Protein AF-A0A3N3DNK6-F1 (afdb_monomer_lite)

Sequence (93 aa):
MSEPRIKEIKIRVTALEHETLLLRSSKPRLAEWMRSHCLDAPVPRAHAVPKVDPTLLRQLAGMGNNLYQIARAIHSQDWKPVDRVQVGSALMN

Structure (mmCIF, N/CA/C/O backbone):
data_AF-A0A3N3DNK6-F1
#
_entry.id   AF-A0A3N3DNK6-F1
#
loop_
_atom_site.group_PDB
_atom_site.id
_atom_site.type_symbol
_atom_site.label_atom_id
_atom_site.label_alt_id
_atom_site.label_comp_id
_atom_site.label_asym_id
_atom_site.label_entity_id
_atom_site.label_seq_id
_atom_site.pdbx_PDB_ins_code
_atom_site.Cartn_x
_atom_site.Cartn_y
_atom_site.Cartn_z
_atom_site.occupancy
_atom_site.B_iso_or_equiv
_atom_site.auth_seq_id
_atom_site.auth_comp_id
_atom_site.auth_asym_id
_atom_site.auth_atom_id
_atom_site.pdbx_PDB_model_num
ATOM 1 N N . MET A 1 1 ? -6.299 18.799 -3.392 1.00 51.84 1 MET A N 1
ATOM 2 C CA . MET A 1 1 ? -5.254 17.997 -2.713 1.00 51.84 1 MET A CA 1
ATOM 3 C C . MET A 1 1 ? -5.641 17.876 -1.247 1.00 51.84 1 MET A C 1
ATOM 5 O O . MET A 1 1 ? -5.998 18.891 -0.672 1.00 51.84 1 MET A O 1
ATOM 9 N N . SER A 1 2 ? -5.667 16.670 -0.673 1.00 73.38 2 SER A N 1
ATOM 10 C CA . SER A 1 2 ? -6.002 16.482 0.752 1.00 73.38 2 SER A CA 1
ATOM 11 C C . SER A 1 2 ? -4.896 17.059 1.638 1.00 73.38 2 SER A C 1
ATOM 13 O O . SER A 1 2 ? -3.722 16.863 1.330 1.00 73.38 2 SER A O 1
ATOM 15 N N . GLU A 1 3 ? -5.261 17.711 2.741 1.00 84.75 3 GLU A N 1
ATOM 16 C CA . GLU A 1 3 ? -4.315 18.214 3.747 1.00 84.75 3 GLU A CA 1
ATOM 17 C C . GLU A 1 3 ? -3.477 17.063 4.355 1.00 84.75 3 GLU A C 1
ATOM 19 O O . GLU A 1 3 ? -4.023 15.971 4.589 1.00 84.75 3 GLU A O 1
ATOM 24 N N . PRO A 1 4 ? -2.158 17.252 4.585 1.00 82.50 4 PRO A N 1
ATOM 25 C CA . PRO A 1 4 ? -1.311 16.235 5.201 1.00 82.50 4 PRO A CA 1
ATOM 26 C C . PRO A 1 4 ? -1.704 15.984 6.664 1.00 82.50 4 PRO A C 1
ATOM 28 O O . PRO A 1 4 ? -1.942 16.900 7.446 1.00 82.50 4 PRO A O 1
ATOM 31 N N . ARG A 1 5 ? -1.740 14.706 7.060 1.00 85.75 5 ARG A N 1
ATOM 32 C CA . ARG A 1 5 ? -2.077 14.295 8.431 1.00 85.75 5 ARG A CA 1
ATOM 33 C C . ARG A 1 5 ? -0.844 14.433 9.324 1.00 85.75 5 ARG A C 1
ATOM 35 O O . ARG A 1 5 ? 0.041 13.588 9.263 1.00 85.75 5 ARG A O 1
ATOM 42 N N . ILE A 1 6 ? -0.807 15.486 10.136 1.00 93.31 6 ILE A N 1
ATOM 43 C CA . ILE A 1 6 ? 0.339 15.825 11.003 1.00 93.31 6 ILE A CA 1
ATOM 44 C C . ILE A 1 6 ? 0.125 15.501 12.492 1.00 93.31 6 ILE A C 1
ATOM 46 O O . ILE A 1 6 ? 1.073 15.540 13.267 1.00 93.31 6 ILE A O 1
ATOM 50 N N . LYS A 1 7 ? -1.113 15.202 12.910 1.00 91.62 7 LYS A N 1
ATOM 51 C CA . LYS A 1 7 ? -1.455 14.894 14.310 1.00 91.62 7 LYS A CA 1
ATOM 52 C C . LYS A 1 7 ? -1.461 13.381 14.556 1.00 91.62 7 LYS A C 1
ATOM 54 O O . LYS A 1 7 ? -1.964 12.626 13.726 1.00 91.62 7 LYS A O 1
ATOM 59 N N . GLU A 1 8 ? -0.951 12.961 15.713 1.00 92.69 8 GLU A N 1
ATOM 60 C CA . GLU A 1 8 ? -0.871 11.560 16.157 1.00 92.69 8 GLU A CA 1
ATOM 61 C C . GLU A 1 8 ? -1.730 11.332 17.415 1.00 92.69 8 GLU A C 1
ATOM 63 O O . GLU A 1 8 ? -1.831 12.212 18.270 1.00 92.69 8 GLU A O 1
ATOM 68 N N . ILE A 1 9 ? -2.328 10.141 17.540 1.00 90.31 9 ILE A N 1
ATOM 69 C CA . ILE A 1 9 ? -3.049 9.683 18.737 1.00 90.31 9 ILE A CA 1
ATOM 70 C C . ILE A 1 9 ? -2.322 8.448 19.279 1.00 90.31 9 ILE A C 1
ATOM 72 O O . ILE A 1 9 ? -2.204 7.449 18.573 1.00 90.31 9 ILE A O 1
ATOM 76 N N . LYS A 1 10 ? -1.850 8.506 20.530 1.00 93.12 10 LYS A N 1
ATOM 77 C CA . LYS A 1 10 ? -1.151 7.396 21.199 1.00 93.12 10 LYS A CA 1
ATOM 78 C C . LYS A 1 10 ? -2.085 6.704 22.183 1.00 93.12 10 LYS A C 1
ATOM 80 O O . LYS A 1 10 ? -2.670 7.363 23.038 1.00 93.12 10 LYS A O 1
ATOM 85 N N . ILE A 1 11 ? -2.189 5.382 22.085 1.00 92.06 11 ILE A N 1
ATOM 86 C CA . ILE A 1 11 ? -3.021 4.553 22.964 1.00 92.06 11 ILE A CA 1
ATOM 87 C C . ILE A 1 11 ? -2.125 3.480 23.579 1.00 92.06 11 ILE A C 1
ATOM 89 O O . ILE A 1 11 ? -1.369 2.821 22.865 1.00 92.06 11 ILE A O 1
ATOM 93 N N . ARG A 1 12 ? -2.183 3.321 24.905 1.00 95.81 12 ARG A N 1
ATOM 94 C CA . ARG A 1 12 ? -1.531 2.203 25.597 1.00 95.81 12 ARG A CA 1
ATOM 95 C C . ARG A 1 12 ? -2.482 1.014 25.590 1.00 95.81 12 ARG A C 1
ATOM 97 O O . ARG A 1 12 ? -3.641 1.175 25.953 1.00 95.81 12 ARG A O 1
ATOM 104 N N . VAL A 1 13 ? -1.976 -0.144 25.191 1.00 95.75 13 VAL A N 1
ATOM 105 C CA . VAL A 1 13 ? -2.730 -1.397 25.107 1.00 95.75 13 VAL A CA 1
ATOM 106 C C . VAL A 1 13 ? -1.904 -2.529 25.700 1.00 95.75 13 VAL A C 1
ATOM 108 O O . VAL A 1 13 ? -0.670 -2.490 25.689 1.00 95.75 13 VAL A O 1
ATOM 111 N N . THR A 1 14 ? -2.585 -3.540 26.212 1.00 97.69 14 THR A N 1
ATOM 112 C CA . THR A 1 14 ? -1.992 -4.835 26.546 1.00 97.69 14 THR A CA 1
ATOM 113 C C . THR A 1 14 ? -1.626 -5.607 25.272 1.00 97.69 14 THR A C 1
ATOM 115 O O . THR A 1 14 ? -2.085 -5.289 24.171 1.00 97.69 14 THR A O 1
ATOM 118 N N . ALA A 1 15 ? -0.807 -6.654 25.404 1.00 97.12 15 ALA A N 1
ATOM 119 C CA . ALA A 1 15 ? -0.421 -7.493 24.267 1.00 97.12 15 ALA A CA 1
ATOM 120 C C . ALA A 1 15 ? -1.636 -8.154 23.583 1.00 97.12 15 ALA A C 1
ATOM 122 O O . ALA A 1 15 ? -1.719 -8.169 22.356 1.00 97.12 15 ALA A O 1
ATOM 123 N N . LEU A 1 16 ? -2.606 -8.626 24.375 1.00 97.25 16 LEU A N 1
ATOM 124 C CA . LEU A 1 16 ? -3.822 -9.271 23.873 1.00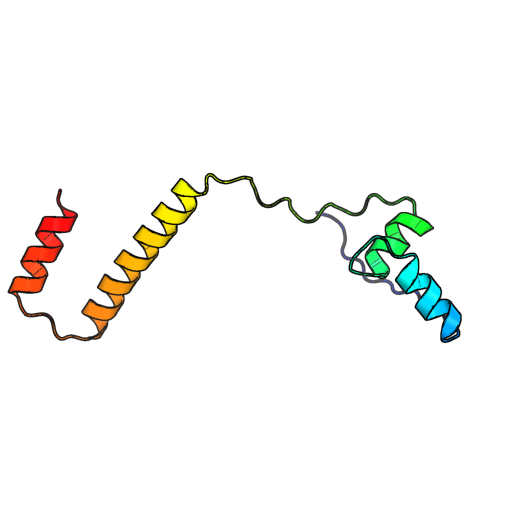 97.25 16 LEU A CA 1
ATOM 125 C C . LEU A 1 16 ? -4.720 -8.294 23.104 1.00 97.25 16 LEU A C 1
ATOM 127 O O . LEU A 1 16 ? -5.271 -8.629 22.05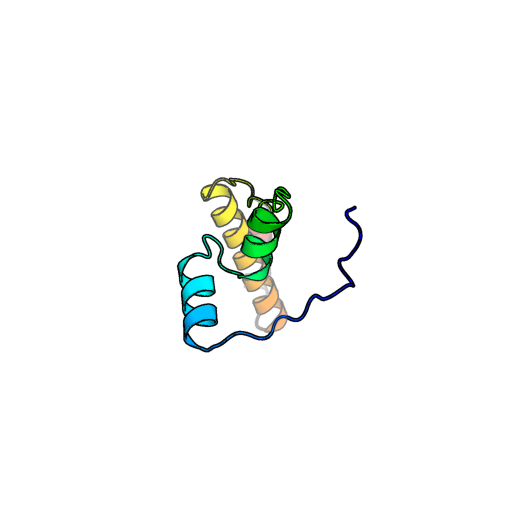5 1.00 97.25 16 LEU A O 1
ATOM 131 N N . GLU A 1 17 ? -4.862 -7.067 23.604 1.00 95.94 17 GLU A N 1
ATOM 132 C CA . GLU A 1 17 ? -5.626 -6.020 22.920 1.00 95.94 17 GLU A CA 1
ATOM 133 C C . GLU A 1 17 ? -4.974 -5.644 21.589 1.00 95.94 17 GLU A C 1
ATOM 135 O O . GLU A 1 17 ? -5.671 -5.497 20.585 1.00 95.94 17 GLU A O 1
ATOM 140 N N . HIS A 1 18 ? -3.642 -5.549 21.554 1.00 94.38 18 HIS A N 1
ATOM 141 C CA . HIS A 1 18 ? -2.912 -5.290 20.317 1.00 94.38 18 HIS A CA 1
ATOM 142 C C . HIS A 1 18 ? -3.136 -6.393 19.272 1.00 94.38 18 HIS A C 1
ATOM 144 O O . HIS A 1 18 ? -3.436 -6.093 18.116 1.00 94.38 18 HIS A O 1
ATOM 150 N N . GLU A 1 19 ? -3.059 -7.665 19.668 1.00 94.69 19 GLU A N 1
ATOM 151 C CA . GLU A 1 19 ? -3.328 -8.793 18.768 1.00 94.69 19 GLU A CA 1
ATOM 152 C C . GLU A 1 19 ? -4.783 -8.802 18.282 1.00 94.69 19 GLU A C 1
ATOM 154 O O . GLU A 1 19 ? -5.051 -8.978 17.093 1.00 94.69 19 GLU A O 1
ATOM 159 N N . THR A 1 20 ? -5.727 -8.501 19.175 1.00 94.00 20 THR A N 1
ATOM 160 C CA . THR A 1 20 ? -7.150 -8.382 18.832 1.00 94.00 20 THR A CA 1
ATOM 161 C C . THR A 1 20 ? -7.391 -7.273 17.803 1.00 94.00 20 THR A C 1
ATOM 163 O O . THR A 1 20 ? -8.185 -7.450 16.876 1.00 94.00 20 THR A O 1
ATOM 166 N N . LEU A 1 21 ? -6.701 -6.133 17.928 1.00 93.06 21 LEU A N 1
ATOM 167 C CA . LEU A 1 21 ? -6.765 -5.036 16.957 1.00 93.06 21 LEU A CA 1
ATOM 168 C C . LEU A 1 21 ? -6.206 -5.451 15.592 1.00 93.06 21 LEU A C 1
ATOM 170 O O . LEU A 1 21 ? -6.807 -5.133 14.565 1.00 93.06 21 LEU A O 1
ATOM 174 N N . LEU A 1 22 ? -5.092 -6.185 15.569 1.00 91.44 22 LEU A N 1
ATOM 175 C CA . LEU A 1 22 ? -4.516 -6.704 14.328 1.00 91.44 22 LEU A CA 1
ATOM 176 C C . LEU A 1 22 ? -5.442 -7.718 13.651 1.00 91.44 22 LEU A C 1
ATOM 178 O O . LEU A 1 22 ? -5.654 -7.621 12.445 1.00 91.44 22 LEU A O 1
ATOM 182 N N . LEU A 1 23 ? -6.047 -8.629 14.417 1.00 91.88 23 LEU A N 1
ATOM 183 C CA . LEU A 1 23 ? -6.972 -9.635 13.891 1.00 91.88 23 LEU A CA 1
ATOM 184 C C . LEU A 1 23 ? -8.242 -9.005 13.298 1.00 91.88 23 LEU A C 1
ATOM 186 O O . LEU A 1 23 ? -8.754 -9.466 12.281 1.00 91.88 23 LEU A O 1
ATOM 190 N N . ARG A 1 24 ? -8.750 -7.935 13.921 1.00 90.00 24 ARG A N 1
ATOM 191 C CA . ARG A 1 24 ? -9.926 -7.193 13.432 1.00 90.00 24 ARG A CA 1
ATOM 192 C C . ARG A 1 24 ? -9.618 -6.291 12.237 1.00 90.00 24 ARG A C 1
ATOM 194 O O . ARG A 1 24 ? -10.546 -5.896 11.527 1.00 90.00 24 ARG A O 1
ATOM 201 N N . SER A 1 25 ? -8.349 -5.948 12.012 1.00 90.06 25 SER A N 1
ATOM 202 C CA . SER A 1 25 ? -7.948 -5.064 10.922 1.00 90.06 25 SER A CA 1
ATOM 203 C C . SER A 1 25 ? -8.200 -5.721 9.566 1.00 90.06 25 SER A C 1
ATOM 205 O O . SER A 1 25 ? -7.452 -6.579 9.113 1.00 90.06 25 SER A O 1
ATOM 207 N N . SER A 1 26 ? -9.215 -5.239 8.847 1.00 81.38 26 SER A N 1
ATOM 208 C CA . SER A 1 26 ? -9.499 -5.650 7.462 1.00 81.38 26 SER A CA 1
ATOM 209 C C . SER A 1 26 ? -8.573 -4.996 6.426 1.00 81.38 26 SER A C 1
ATOM 211 O O . SER A 1 26 ? -8.793 -5.111 5.217 1.00 81.38 26 SER A O 1
ATOM 213 N N . LYS A 1 27 ? -7.552 -4.259 6.883 1.00 82.25 27 LYS A N 1
ATOM 214 C CA . LYS A 1 27 ? -6.593 -3.527 6.050 1.00 82.25 27 LYS A CA 1
ATOM 215 C C . LYS A 1 27 ? -5.154 -3.933 6.380 1.00 82.25 27 LYS A C 1
ATOM 217 O O . LYS A 1 27 ? -4.874 -4.261 7.531 1.00 82.25 27 LYS A O 1
ATOM 222 N N . PRO A 1 28 ? -4.219 -3.812 5.415 1.00 82.38 28 PRO A N 1
ATOM 223 C CA . PRO A 1 28 ? -2.801 -4.106 5.641 1.00 82.38 28 PRO A CA 1
ATOM 224 C C . PRO A 1 28 ? -2.153 -3.242 6.729 1.00 82.38 28 PRO A C 1
ATOM 226 O O . PRO A 1 28 ? -1.165 -3.640 7.335 1.00 82.38 28 PRO A O 1
ATOM 229 N N . ARG A 1 29 ? -2.679 -2.031 6.957 1.00 87.38 29 ARG A N 1
ATOM 230 C CA . ARG A 1 29 ? -2.170 -1.084 7.952 1.00 87.38 29 ARG A CA 1
ATOM 231 C C . ARG A 1 29 ? -3.255 -0.783 8.978 1.00 87.38 29 ARG A C 1
ATOM 233 O O . ARG A 1 29 ? -4.311 -0.265 8.613 1.00 87.38 29 ARG A O 1
ATOM 240 N N . LEU A 1 30 ? -2.955 -0.996 10.261 1.00 90.06 30 LEU A N 1
ATOM 241 C CA . LEU A 1 30 ? -3.892 -0.736 11.361 1.00 90.06 30 LEU A CA 1
ATOM 242 C C . LEU A 1 30 ? -4.414 0.712 11.348 1.00 90.06 30 LEU A C 1
ATOM 244 O O . LEU A 1 30 ? -5.598 0.945 11.548 1.00 90.06 30 LEU A O 1
ATOM 248 N N . ALA A 1 31 ? -3.567 1.690 11.012 1.00 88.06 31 ALA A N 1
ATOM 249 C CA . ALA A 1 31 ? -3.965 3.096 10.911 1.00 88.06 31 ALA A CA 1
ATOM 250 C C . ALA A 1 31 ? -4.991 3.384 9.793 1.00 88.06 31 ALA A C 1
ATOM 252 O O . ALA A 1 31 ? -5.720 4.372 9.874 1.00 88.06 31 ALA A O 1
ATOM 253 N N . GLU A 1 32 ? -5.037 2.581 8.724 1.00 87.38 32 GLU A N 1
ATOM 254 C CA . GLU A 1 32 ? -6.088 2.687 7.701 1.00 87.38 32 GLU A CA 1
ATOM 255 C C . GLU A 1 32 ? -7.410 2.152 8.230 1.00 87.38 32 GLU A C 1
ATOM 257 O O . GLU A 1 32 ? -8.423 2.840 8.118 1.00 87.38 32 GLU A O 1
ATOM 262 N N . TRP A 1 33 ? -7.373 0.975 8.858 1.00 90.31 33 TRP A N 1
ATOM 263 C CA . TRP A 1 33 ? -8.548 0.365 9.470 1.00 90.31 33 TRP A CA 1
ATOM 264 C C . TRP A 1 33 ? -9.136 1.241 10.583 1.00 90.31 33 TRP A C 1
ATOM 266 O O . TRP A 1 33 ? -10.325 1.549 10.542 1.00 90.31 33 TRP A O 1
ATOM 276 N N . MET A 1 34 ? -8.302 1.737 11.503 1.00 90.56 34 MET A N 1
ATOM 277 C CA . MET A 1 34 ? -8.714 2.627 12.597 1.00 90.56 34 MET A CA 1
ATOM 278 C C . MET A 1 34 ? -9.398 3.894 12.082 1.00 90.56 34 MET A C 1
ATOM 280 O O . MET A 1 34 ? -10.370 4.349 12.666 1.00 90.56 34 MET A O 1
ATOM 284 N N . ARG A 1 35 ? -8.946 4.466 10.960 1.00 87.31 35 ARG A N 1
ATOM 285 C CA . ARG A 1 35 ? -9.609 5.641 10.373 1.00 87.31 35 ARG A CA 1
ATOM 286 C C . ARG A 1 35 ? -10.984 5.308 9.814 1.00 87.31 35 ARG A C 1
ATOM 288 O O . ARG A 1 35 ? -11.921 6.049 10.085 1.00 87.31 35 ARG A O 1
ATOM 295 N N . SER A 1 36 ? -11.105 4.216 9.057 1.00 85.44 36 SER A N 1
ATOM 296 C CA . SER A 1 36 ? -12.423 3.786 8.579 1.00 85.44 36 SER A CA 1
ATOM 297 C C . SER A 1 36 ? -13.358 3.423 9.726 1.00 85.44 36 SER A C 1
ATOM 299 O O . SER A 1 36 ? -14.540 3.695 9.626 1.00 85.44 36 SER A O 1
ATOM 301 N N . HIS A 1 37 ? -12.837 2.820 10.796 1.00 88.38 37 HIS A N 1
ATOM 302 C CA . HIS A 1 37 ? -13.653 2.294 11.885 1.00 88.38 37 HIS A CA 1
ATOM 303 C C . HIS A 1 37 ? -14.027 3.356 12.928 1.00 88.38 37 HIS A C 1
ATOM 305 O O . HIS A 1 37 ? -15.144 3.348 13.423 1.00 88.38 37 HIS A O 1
ATOM 311 N N . CYS A 1 38 ? -13.118 4.275 13.268 1.00 89.12 38 CYS A N 1
ATOM 312 C CA . CYS A 1 38 ? -13.356 5.284 14.306 1.00 89.12 38 CYS A CA 1
ATOM 313 C C . CYS A 1 38 ? -13.929 6.602 13.774 1.00 89.12 38 CYS A C 1
ATOM 315 O O . CYS A 1 38 ? -14.460 7.376 14.563 1.00 89.12 38 CYS A O 1
ATOM 317 N N . LEU A 1 39 ? -13.764 6.906 12.482 1.00 86.94 39 LEU A N 1
ATOM 318 C CA . LEU A 1 39 ? -14.190 8.185 11.897 1.00 86.94 39 LEU A CA 1
ATOM 319 C C . LEU A 1 39 ? -15.267 8.018 10.817 1.00 86.94 39 LEU A C 1
ATOM 321 O O . LEU A 1 39 ? -15.619 9.014 10.190 1.00 86.94 39 LEU A O 1
ATOM 325 N N . ASP A 1 40 ? -15.684 6.780 10.510 1.00 78.88 40 ASP A N 1
ATOM 326 C CA . ASP A 1 40 ? -16.463 6.418 9.308 1.00 78.88 40 ASP A CA 1
ATOM 327 C C . ASP A 1 40 ? -15.903 7.041 8.014 1.00 78.88 40 ASP A C 1
ATOM 329 O O . ASP A 1 40 ? -16.587 7.233 7.007 1.00 78.88 40 ASP A O 1
ATOM 333 N N . ALA A 1 41 ? -14.609 7.377 8.031 1.00 70.69 41 ALA A N 1
ATOM 334 C CA . ALA A 1 41 ? -13.987 8.121 6.962 1.00 70.69 41 ALA A CA 1
ATOM 335 C C . ALA A 1 41 ? -13.697 7.160 5.804 1.00 70.69 41 ALA A C 1
ATOM 337 O O . ALA A 1 41 ? -12.995 6.157 6.005 1.00 70.69 41 ALA A O 1
ATOM 338 N N . PRO A 1 42 ? -14.149 7.461 4.572 1.00 65.44 42 PRO A N 1
ATOM 339 C CA . PRO A 1 42 ? -13.787 6.661 3.418 1.00 65.44 42 PRO A CA 1
ATOM 340 C C . PRO A 1 42 ? -12.268 6.721 3.249 1.00 65.44 42 PRO A C 1
ATOM 342 O O . PRO A 1 42 ? -11.685 7.764 2.946 1.00 65.44 42 PRO A O 1
ATOM 345 N N . VAL A 1 43 ? -11.597 5.591 3.480 1.00 64.62 43 VAL A N 1
ATOM 346 C CA . VAL A 1 43 ? -10.168 5.473 3.197 1.00 64.62 43 VAL A CA 1
ATOM 347 C C . VAL A 1 43 ? -10.021 5.567 1.679 1.00 64.62 43 VAL A C 1
ATOM 349 O O . VAL A 1 43 ? -10.621 4.742 0.981 1.00 64.62 43 VAL A O 1
ATOM 352 N N . PRO A 1 44 ? -9.256 6.543 1.150 1.00 63.81 44 PRO A N 1
ATOM 353 C CA . PRO A 1 44 ? -9.032 6.644 -0.283 1.00 63.81 44 PRO A CA 1
ATOM 354 C C . PRO A 1 44 ? -8.505 5.301 -0.776 1.00 63.81 44 PRO A C 1
ATOM 356 O O . PRO A 1 44 ? -7.509 4.797 -0.250 1.00 63.81 44 PRO A O 1
ATOM 359 N N . ARG A 1 45 ? -9.203 4.685 -1.737 1.00 61.09 45 ARG A N 1
ATOM 360 C CA . ARG A 1 45 ? -8.699 3.471 -2.382 1.00 61.09 45 ARG A CA 1
ATOM 361 C C . ARG A 1 45 ? -7.309 3.803 -2.917 1.00 61.09 45 ARG A C 1
ATOM 363 O O . ARG A 1 45 ? -7.140 4.855 -3.535 1.00 61.09 45 ARG A O 1
ATOM 370 N N . ALA A 1 46 ? -6.333 2.927 -2.657 1.00 63.16 46 ALA A N 1
ATOM 371 C CA . ALA A 1 46 ? -5.043 2.995 -3.334 1.00 63.16 46 ALA A CA 1
ATOM 372 C C . ALA A 1 46 ? -5.317 3.233 -4.820 1.00 63.16 46 ALA A C 1
ATOM 374 O O . ALA A 1 46 ? -6.244 2.608 -5.346 1.00 63.16 46 ALA A O 1
ATOM 375 N N . HIS A 1 47 ? -4.596 4.177 -5.439 1.00 63.31 47 HIS A N 1
ATOM 376 C CA . HIS A 1 47 ? -4.789 4.521 -6.844 1.00 63.31 47 HIS A CA 1
ATOM 377 C C . HIS A 1 47 ? -4.912 3.224 -7.631 1.00 63.31 47 HIS A C 1
ATOM 379 O O . HIS A 1 47 ? -3.963 2.443 -7.689 1.00 63.31 47 HIS A O 1
ATOM 385 N N . ALA A 1 48 ? -6.123 2.948 -8.119 1.00 64.12 48 ALA A N 1
ATOM 386 C CA . ALA A 1 48 ? -6.369 1.733 -8.859 1.00 64.12 48 ALA A CA 1
ATOM 387 C C . ALA A 1 48 ? -5.442 1.809 -10.062 1.00 64.12 48 ALA A C 1
ATOM 389 O O . ALA A 1 48 ? -5.540 2.752 -10.850 1.00 64.12 48 ALA A O 1
ATOM 390 N N . VAL A 1 49 ? -4.498 0.869 -10.147 1.00 70.19 49 VAL A N 1
ATOM 391 C CA . VAL A 1 49 ? -3.636 0.771 -11.318 1.00 70.19 49 VAL A CA 1
ATOM 392 C C . VAL A 1 49 ? -4.585 0.648 -12.507 1.00 70.19 49 VAL A C 1
ATOM 394 O O . VAL A 1 49 ? -5.454 -0.234 -12.478 1.00 70.19 49 VAL A O 1
ATOM 397 N N . PRO A 1 50 ? -4.505 1.553 -13.499 1.00 76.50 50 PRO A N 1
ATOM 398 C CA . PRO A 1 50 ? -5.371 1.474 -14.659 1.00 76.50 50 PRO A CA 1
ATOM 399 C C . PRO A 1 50 ? -5.275 0.067 -15.243 1.00 76.50 50 PRO A C 1
ATOM 401 O O . PRO A 1 50 ? -4.179 -0.485 -15.355 1.00 76.50 50 PRO A O 1
ATOM 404 N N . LYS A 1 51 ? -6.413 -0.543 -15.587 1.00 79.75 51 LYS A N 1
ATOM 405 C CA . LYS A 1 51 ? -6.395 -1.795 -16.347 1.00 79.75 51 LYS A CA 1
ATOM 406 C C . LYS A 1 51 ? -5.832 -1.480 -17.733 1.00 79.75 51 LYS A C 1
ATOM 408 O O . LYS A 1 51 ? -6.550 -0.979 -18.590 1.00 79.75 51 LYS A O 1
ATOM 413 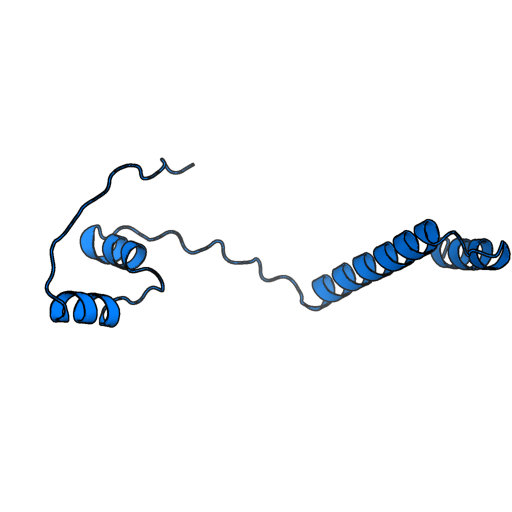N N . VAL A 1 52 ? -4.540 -1.732 -17.910 1.00 84.56 52 VAL A N 1
ATOM 414 C CA . VAL A 1 52 ? -3.827 -1.614 -19.184 1.00 84.56 52 VAL A CA 1
ATOM 415 C C . VAL A 1 52 ? -3.777 -2.992 -19.836 1.00 84.56 52 VAL A C 1
ATOM 417 O O . VAL A 1 52 ? -3.594 -3.996 -19.147 1.00 84.56 52 VAL A O 1
ATOM 420 N N . ASP A 1 53 ? -3.947 -3.042 -21.158 1.00 92.06 53 ASP A N 1
ATOM 421 C CA . ASP A 1 53 ? -3.807 -4.275 -21.934 1.00 92.06 53 ASP A CA 1
ATOM 422 C C . ASP A 1 53 ? -2.414 -4.903 -21.695 1.00 92.06 53 ASP A C 1
ATOM 424 O O . ASP A 1 53 ? -1.393 -4.249 -21.944 1.00 92.06 53 ASP A O 1
ATOM 428 N N . PRO A 1 54 ? -2.328 -6.169 -21.238 1.00 90.56 54 PRO A N 1
ATOM 429 C CA . PRO A 1 54 ? -1.056 -6.869 -21.072 1.00 90.56 54 PRO A CA 1
ATOM 430 C C . PRO A 1 54 ? -0.199 -6.904 -22.343 1.00 90.56 54 PRO A C 1
ATOM 432 O O . PRO A 1 54 ? 1.028 -6.952 -22.258 1.00 90.56 54 PRO A O 1
ATOM 435 N N . THR A 1 55 ? -0.820 -6.887 -23.522 1.00 93.56 55 THR A N 1
ATOM 436 C CA . THR A 1 55 ? -0.121 -6.858 -24.813 1.00 93.56 55 THR A CA 1
ATOM 437 C C . THR A 1 55 ? 0.612 -5.540 -25.010 1.00 93.56 55 THR A C 1
ATOM 439 O O . THR A 1 55 ? 1.786 -5.556 -25.375 1.00 93.56 55 THR A O 1
ATOM 442 N N . LEU A 1 56 ? -0.028 -4.421 -24.666 1.00 92.12 56 LEU A N 1
ATOM 443 C CA . LEU A 1 56 ? 0.589 -3.098 -24.721 1.00 92.12 56 LEU A CA 1
ATOM 444 C C . LEU A 1 56 ? 1.779 -2.996 -23.757 1.00 92.12 56 LEU A C 1
ATOM 446 O O . LEU A 1 56 ? 2.834 -2.486 -24.125 1.00 92.12 56 LEU A O 1
ATOM 450 N N . LEU A 1 57 ? 1.650 -3.541 -22.542 1.00 93.00 57 LEU A N 1
ATOM 451 C CA . LEU A 1 57 ? 2.752 -3.567 -21.572 1.00 93.00 57 LEU A CA 1
ATOM 452 C C . LEU A 1 57 ? 3.942 -4.398 -22.068 1.00 93.00 57 LEU A C 1
ATOM 454 O O . LEU A 1 57 ? 5.090 -3.981 -21.918 1.00 93.00 57 LEU A O 1
ATOM 458 N N . ARG A 1 58 ? 3.679 -5.553 -22.692 1.00 93.06 58 ARG A N 1
ATOM 459 C CA . ARG A 1 58 ? 4.728 -6.390 -23.297 1.00 93.06 58 ARG A CA 1
ATOM 460 C C . ARG A 1 58 ? 5.422 -5.686 -24.458 1.00 93.06 58 ARG A C 1
ATOM 462 O O . ARG A 1 58 ? 6.643 -5.756 -24.549 1.00 93.06 58 ARG A O 1
ATOM 469 N N . GLN A 1 59 ? 4.671 -4.997 -25.315 1.00 94.00 59 GLN A N 1
ATOM 470 C CA . GLN A 1 59 ? 5.243 -4.212 -26.412 1.00 94.00 59 GLN A CA 1
ATOM 471 C C . GLN A 1 59 ? 6.115 -3.075 -25.880 1.00 94.00 59 GLN A C 1
ATOM 473 O O . GLN A 1 59 ? 7.241 -2.904 -26.339 1.00 94.00 59 GLN A O 1
ATOM 478 N N . LEU A 1 60 ? 5.643 -2.354 -24.861 1.00 93.56 60 LEU A N 1
ATOM 479 C CA . LEU A 1 60 ? 6.406 -1.286 -24.221 1.00 93.56 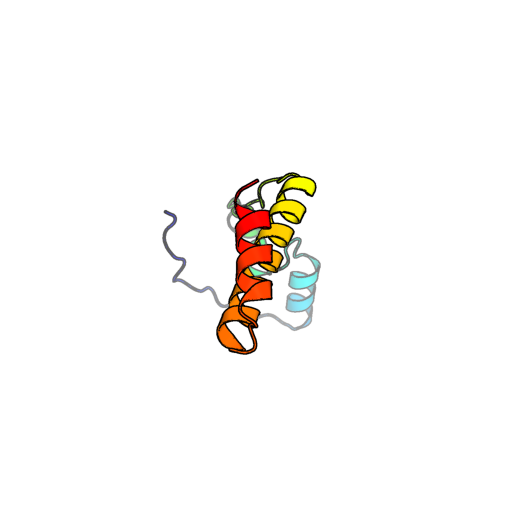60 LEU A CA 1
ATOM 480 C C . LEU A 1 60 ? 7.703 -1.800 -23.587 1.00 93.56 60 LEU A C 1
ATOM 482 O O . LEU A 1 60 ? 8.763 -1.207 -23.784 1.00 93.56 60 LEU A O 1
ATOM 486 N N . ALA A 1 61 ? 7.644 -2.933 -22.885 1.00 92.31 61 ALA A N 1
ATOM 487 C CA . ALA A 1 61 ? 8.832 -3.589 -22.348 1.00 92.31 61 ALA A CA 1
ATOM 488 C C . ALA A 1 61 ? 9.791 -4.046 -23.462 1.00 92.31 61 ALA A C 1
ATOM 490 O O . ALA A 1 61 ? 11.000 -3.864 -23.342 1.00 92.31 61 ALA A O 1
ATOM 491 N N . GLY A 1 62 ? 9.263 -4.580 -24.568 1.00 92.50 62 GLY A N 1
ATOM 492 C CA . GLY A 1 62 ? 10.044 -4.941 -25.752 1.00 92.50 62 GLY A CA 1
ATOM 493 C C . GLY A 1 62 ? 10.777 -3.742 -26.3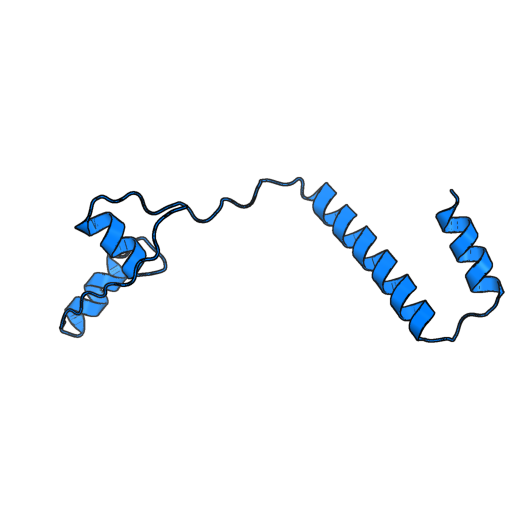60 1.00 92.50 62 GLY A C 1
ATOM 494 O O . GLY A 1 62 ? 11.975 -3.827 -26.623 1.00 92.50 62 GLY A O 1
ATOM 495 N N . MET A 1 63 ? 10.100 -2.598 -26.491 1.00 92.06 63 MET A N 1
ATOM 496 C CA . MET A 1 63 ? 10.721 -1.347 -26.945 1.00 92.06 63 MET A CA 1
ATOM 497 C C . MET A 1 63 ? 11.833 -0.888 -25.994 1.00 92.06 63 MET A C 1
ATOM 499 O O . MET A 1 63 ? 12.924 -0.539 -26.445 1.00 92.06 63 MET A O 1
ATOM 503 N N . GLY A 1 64 ? 11.595 -0.947 -24.680 1.00 93.44 64 GLY A N 1
ATOM 504 C CA . GLY A 1 64 ? 12.603 -0.624 -23.667 1.00 93.44 64 GLY A CA 1
ATOM 505 C C . GLY A 1 64 ? 13.828 -1.542 -23.725 1.00 93.44 64 GLY A C 1
ATOM 506 O O . GLY A 1 64 ? 14.959 -1.067 -23.637 1.00 93.44 64 GLY A O 1
ATOM 507 N N . ASN A 1 65 ? 13.622 -2.840 -23.949 1.00 90.44 65 ASN A N 1
ATOM 508 C CA . ASN A 1 65 ? 14.708 -3.807 -24.106 1.00 90.44 65 ASN A CA 1
ATOM 509 C C . ASN A 1 65 ? 15.534 -3.542 -25.370 1.00 90.44 65 ASN A C 1
ATOM 511 O O . ASN A 1 65 ? 16.762 -3.595 -25.308 1.00 90.44 65 ASN A O 1
ATOM 515 N N . ASN A 1 66 ? 14.888 -3.219 -26.494 1.00 88.12 66 ASN A N 1
ATOM 516 C CA . ASN A 1 66 ? 15.582 -2.863 -27.734 1.00 88.12 66 ASN A CA 1
ATOM 517 C C . ASN A 1 66 ? 16.421 -1.592 -27.549 1.00 88.12 66 ASN A C 1
ATOM 519 O O . ASN A 1 66 ? 17.600 -1.568 -27.902 1.00 88.12 66 ASN A O 1
ATOM 523 N N . LEU A 1 67 ? 15.845 -0.560 -26.920 1.00 88.94 67 LEU A N 1
ATOM 524 C CA . LEU A 1 67 ? 16.567 0.668 -26.585 1.00 88.94 67 LEU A CA 1
ATOM 525 C C . LEU A 1 67 ? 17.768 0.382 -25.673 1.00 88.94 67 LEU A C 1
ATOM 527 O O . LEU A 1 67 ? 18.856 0.913 -25.894 1.00 88.94 67 LEU A O 1
ATOM 531 N N . TYR A 1 68 ? 17.595 -0.488 -24.678 1.00 87.94 68 TYR A N 1
ATOM 532 C CA . TYR A 1 68 ? 18.670 -0.874 -23.771 1.00 87.94 68 TYR A CA 1
ATOM 533 C C . TYR A 1 68 ? 19.801 -1.621 -24.490 1.00 87.94 68 TYR A C 1
ATOM 535 O O . TYR A 1 68 ? 20.973 -1.358 -24.222 1.00 87.94 68 TYR A O 1
ATOM 543 N N . GLN A 1 69 ? 19.480 -2.506 -25.437 1.00 83.81 69 GLN A N 1
ATOM 544 C CA . GLN A 1 69 ? 20.481 -3.196 -26.255 1.00 83.81 69 GLN A CA 1
ATOM 545 C C . GLN A 1 69 ? 21.280 -2.213 -27.113 1.00 83.81 69 GLN A C 1
ATOM 547 O O . GLN A 1 69 ? 22.508 -2.277 -27.109 1.00 83.81 69 GLN A O 1
ATOM 552 N N . ILE A 1 70 ? 20.608 -1.261 -27.768 1.00 82.19 70 ILE A N 1
ATOM 553 C CA . ILE A 1 70 ? 21.269 -0.200 -28.540 1.00 82.19 70 ILE A CA 1
ATOM 554 C C . ILE A 1 70 ? 22.184 0.626 -27.630 1.00 82.19 70 ILE A C 1
ATOM 556 O O . ILE A 1 70 ? 23.347 0.836 -27.963 1.00 82.19 70 ILE A O 1
ATOM 560 N N . ALA A 1 71 ? 21.702 1.041 -26.456 1.00 85.62 71 ALA A N 1
ATOM 561 C CA . ALA A 1 71 ? 22.491 1.820 -25.504 1.00 85.62 71 ALA A CA 1
ATOM 562 C C . ALA A 1 71 ? 23.734 1.059 -25.015 1.00 85.62 71 ALA A C 1
ATOM 564 O O . ALA A 1 71 ? 24.833 1.616 -25.009 1.00 85.62 71 ALA A O 1
ATOM 565 N N . ARG A 1 72 ? 23.587 -0.224 -24.651 1.00 84.25 72 ARG A N 1
ATOM 566 C CA . ARG A 1 72 ? 24.717 -1.082 -24.257 1.00 84.25 72 ARG A CA 1
ATOM 567 C C . ARG A 1 72 ? 25.733 -1.218 -25.369 1.00 84.25 72 ARG A C 1
ATOM 569 O O . ARG A 1 72 ? 26.927 -1.146 -25.113 1.00 84.25 72 ARG A O 1
ATOM 576 N N . ALA A 1 73 ? 25.250 -1.437 -26.577 1.00 75.25 73 ALA A N 1
ATOM 577 C CA . ALA A 1 73 ? 26.097 -1.665 -27.716 1.00 75.25 73 ALA A CA 1
ATOM 578 C C . ALA A 1 73 ? 26.837 -0.359 -28.087 1.00 75.25 73 ALA A C 1
ATOM 580 O O . ALA A 1 73 ? 28.043 -0.399 -28.306 1.00 75.25 73 ALA A O 1
ATOM 581 N N . ILE A 1 74 ? 26.186 0.809 -28.073 1.00 74.12 74 ILE A N 1
ATOM 582 C CA . ILE A 1 74 ? 26.876 2.105 -28.230 1.00 74.12 74 ILE A CA 1
ATOM 583 C C . ILE A 1 74 ? 27.950 2.279 -27.146 1.00 74.12 74 ILE A C 1
ATOM 585 O O . ILE A 1 74 ? 29.066 2.706 -27.440 1.00 74.12 74 ILE A O 1
ATOM 589 N N . HIS A 1 75 ? 27.626 1.931 -25.899 1.00 78.88 75 HIS A N 1
ATOM 590 C CA . HIS A 1 75 ? 28.552 2.048 -24.777 1.00 78.88 75 HIS A CA 1
ATOM 591 C C . HIS A 1 75 ? 29.746 1.086 -24.874 1.00 78.88 75 HIS A C 1
ATOM 593 O O . HIS A 1 75 ? 30.839 1.446 -24.448 1.00 78.88 75 HIS A O 1
ATOM 599 N N . SER A 1 76 ? 29.573 -0.105 -25.454 1.00 76.88 76 SER A N 1
ATOM 600 C CA . SER A 1 76 ? 30.643 -1.101 -25.556 1.00 76.88 76 SER A CA 1
ATOM 601 C C . SER A 1 76 ? 31.694 -0.791 -26.628 1.00 76.88 76 SER A C 1
ATOM 603 O O . SER A 1 76 ? 32.677 -1.510 -26.693 1.00 76.88 76 SER A O 1
ATOM 605 N N . GLN A 1 77 ? 31.517 0.246 -27.463 1.00 65.12 77 GLN A N 1
ATOM 606 C CA . GLN A 1 77 ? 32.430 0.688 -28.544 1.00 65.12 77 GLN A CA 1
ATOM 607 C C . GLN A 1 77 ? 32.854 -0.376 -29.592 1.00 65.12 77 GLN A C 1
ATOM 609 O O . GLN A 1 77 ? 33.461 -0.021 -30.599 1.00 65.12 77 GLN A O 1
ATOM 614 N N . ASP A 1 78 ? 32.440 -1.636 -29.447 1.00 66.06 78 ASP A N 1
ATOM 615 C CA . ASP A 1 78 ? 32.779 -2.794 -30.293 1.00 66.06 78 ASP A CA 1
ATOM 616 C C . ASP A 1 78 ? 31.971 -2.903 -31.606 1.00 66.06 78 ASP A C 1
ATOM 618 O O . ASP A 1 78 ? 31.702 -3.997 -32.100 1.00 66.06 78 ASP A O 1
ATOM 622 N N . TRP A 1 79 ? 31.547 -1.786 -32.201 1.00 68.06 79 TRP A N 1
ATOM 623 C CA . TRP A 1 79 ? 30.754 -1.840 -33.438 1.00 68.06 79 TRP A CA 1
ATOM 624 C C . TRP A 1 79 ? 31.655 -1.835 -34.654 1.00 68.06 79 TRP A C 1
ATOM 626 O O . TRP A 1 79 ? 32.290 -0.817 -34.958 1.00 68.06 79 TRP A O 1
ATOM 636 N N . LYS A 1 80 ? 31.626 -2.923 -35.425 1.00 66.62 80 LYS A N 1
ATOM 637 C CA . LYS A 1 80 ? 32.168 -2.881 -36.779 1.00 66.62 80 LYS A CA 1
ATOM 638 C C . LYS A 1 80 ? 31.254 -1.981 -37.625 1.00 66.62 80 LYS A C 1
ATOM 640 O O . LYS A 1 80 ? 30.043 -1.938 -37.403 1.00 66.62 80 LYS A O 1
ATOM 645 N N . PRO A 1 81 ? 31.786 -1.258 -38.624 1.00 66.75 81 PRO A N 1
ATOM 646 C CA . PRO A 1 81 ? 30.978 -0.393 -39.490 1.00 66.75 81 PRO A CA 1
ATOM 647 C C . PRO A 1 81 ? 29.774 -1.101 -40.138 1.00 66.75 81 PRO A C 1
ATOM 649 O O . PRO A 1 81 ? 28.748 -0.470 -40.371 1.00 66.75 81 PRO A O 1
ATOM 652 N N . VAL A 1 82 ? 29.874 -2.415 -40.368 1.00 68.94 82 VAL A N 1
ATOM 653 C CA . VAL A 1 82 ? 28.790 -3.255 -40.902 1.00 68.94 82 VAL A CA 1
ATOM 654 C C . VAL A 1 82 ? 27.597 -3.379 -39.943 1.00 68.94 82 VAL A C 1
ATOM 656 O O . VAL A 1 82 ? 26.454 -3.300 -40.391 1.00 68.94 82 VAL A O 1
ATOM 659 N N . ASP A 1 83 ? 27.841 -3.444 -38.630 1.00 72.62 83 ASP A N 1
ATOM 660 C CA . ASP A 1 83 ? 26.791 -3.559 -37.607 1.00 72.62 83 ASP A CA 1
ATOM 661 C C . ASP A 1 83 ? 25.942 -2.276 -37.554 1.00 72.62 83 ASP A C 1
ATOM 663 O O . ASP A 1 83 ? 24.730 -2.307 -37.338 1.00 72.62 83 ASP A O 1
ATOM 667 N N . ARG A 1 84 ? 26.566 -1.123 -37.844 1.00 68.31 84 ARG A N 1
ATOM 668 C CA . ARG A 1 84 ? 25.891 0.185 -37.901 1.00 68.31 84 ARG A CA 1
ATOM 669 C C . ARG A 1 84 ? 24.935 0.294 -39.088 1.00 68.31 84 ARG A C 1
ATOM 671 O O . ARG A 1 84 ? 23.837 0.823 -38.933 1.00 68.31 84 ARG A O 1
ATOM 678 N N . VAL A 1 85 ? 25.334 -0.217 -40.255 1.00 69.56 85 VAL A N 1
ATOM 679 C CA . VAL A 1 85 ? 24.500 -0.212 -41.472 1.00 69.56 85 VAL A CA 1
ATOM 680 C C . VAL A 1 85 ? 23.293 -1.138 -41.304 1.00 69.56 85 VAL A C 1
ATOM 682 O O . VAL A 1 85 ? 22.180 -0.777 -41.682 1.00 69.56 85 VAL A O 1
ATOM 685 N N . GLN A 1 86 ? 23.491 -2.299 -40.678 1.00 68.19 86 GLN A N 1
ATOM 686 C CA . GLN A 1 86 ? 22.436 -3.291 -40.478 1.00 68.19 86 GLN A CA 1
ATOM 687 C C . GLN A 1 86 ? 21.362 -2.808 -39.488 1.00 68.19 86 GLN A C 1
ATOM 689 O O . GLN A 1 86 ? 20.170 -2.949 -39.757 1.00 68.19 86 GLN A O 1
ATOM 694 N N . VAL A 1 87 ? 21.767 -2.154 -38.392 1.00 68.44 87 VAL A N 1
ATOM 695 C CA . VAL A 1 87 ? 20.829 -1.536 -37.436 1.00 68.44 87 VAL A CA 1
ATOM 696 C C . VAL A 1 87 ? 20.126 -0.318 -38.044 1.00 68.44 87 VAL A C 1
ATOM 698 O O . VAL A 1 87 ? 18.915 -0.183 -37.889 1.00 68.44 87 VAL A O 1
ATOM 701 N N . GLY A 1 88 ? 20.842 0.537 -38.785 1.00 64.56 88 GLY A N 1
ATOM 702 C CA . GLY A 1 88 ? 20.237 1.674 -39.490 1.00 64.56 88 GLY A CA 1
ATOM 703 C C . GLY A 1 88 ? 19.166 1.246 -40.498 1.00 64.56 88 GLY A C 1
ATOM 704 O O . GLY A 1 88 ? 18.103 1.856 -40.558 1.00 64.56 88 GLY A O 1
ATOM 705 N N . SER A 1 89 ? 19.403 0.153 -41.230 1.00 63.06 89 SER A N 1
ATOM 706 C CA . SER A 1 89 ? 18.414 -0.419 -42.150 1.00 63.06 89 SER A CA 1
ATOM 707 C C . SER A 1 89 ? 17.212 -1.035 -41.431 1.00 63.06 89 SER A C 1
ATOM 709 O O . SER A 1 89 ? 16.101 -0.933 -41.939 1.00 63.06 89 SER A O 1
ATOM 711 N N . ALA A 1 90 ? 17.410 -1.668 -40.272 1.00 64.19 90 ALA A N 1
ATOM 712 C CA . ALA A 1 90 ? 16.321 -2.268 -39.500 1.00 64.19 90 ALA A CA 1
ATOM 713 C C . ALA A 1 90 ? 15.414 -1.223 -38.823 1.00 64.19 90 ALA A C 1
ATOM 715 O O . ALA A 1 90 ? 14.265 -1.527 -38.523 1.00 64.19 90 ALA A O 1
ATOM 716 N N . LEU A 1 91 ? 15.924 -0.009 -38.584 1.00 63.16 91 LEU A N 1
ATOM 717 C CA . LEU A 1 91 ? 15.173 1.1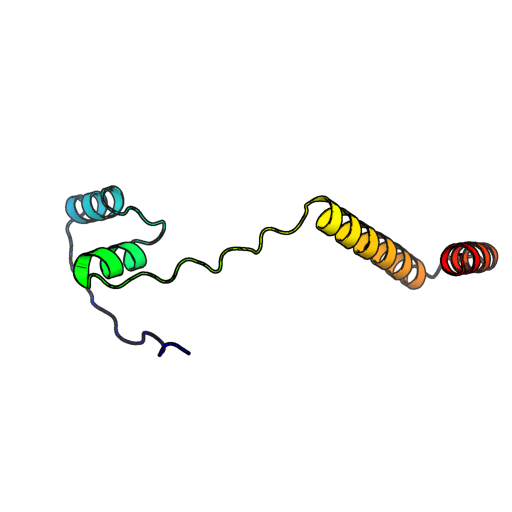11 -38.002 1.00 63.16 91 LEU A CA 1
ATOM 718 C C . LEU A 1 91 ? 14.458 1.988 -39.048 1.00 63.16 91 LEU A C 1
ATOM 720 O O . LEU A 1 91 ? 13.583 2.761 -38.672 1.00 63.16 91 LEU A O 1
ATOM 724 N N . MET A 1 92 ? 14.845 1.912 -40.328 1.00 61.06 92 MET A N 1
ATOM 725 C CA . MET A 1 92 ? 14.248 2.695 -41.425 1.00 61.06 92 MET A CA 1
ATOM 726 C C . MET A 1 92 ? 13.073 1.999 -42.138 1.00 61.06 92 MET A C 1
ATOM 728 O O . MET A 1 92 ? 12.499 2.604 -43.043 1.00 61.06 92 MET A O 1
ATOM 732 N N . ASN A 1 93 ? 12.715 0.771 -41.746 1.00 43.72 93 ASN A N 1
ATOM 733 C CA . ASN A 1 93 ? 11.554 0.035 -42.267 1.00 43.72 93 ASN A CA 1
ATOM 734 C C . ASN A 1 93 ? 10.362 0.087 -41.310 1.00 43.72 93 ASN A C 1
ATOM 736 O O . ASN A 1 93 ? 10.580 -0.102 -40.092 1.00 43.72 93 ASN A O 1
#

Foldseek 3Di:
DDDDDDDDDDDDDDPVVVVVLVVPQPDPDSVQSCCCVVVVDPRPPDPPDPPDDPVVVVVVVVVVVVVVVVVVVVVVVPDDPVNVVVVVVVVVD

Secondary structure (DSSP, 8-state):
-PPP----------HHHHHHHHHH--SSSHHHHHHHHHH---PPP--PPP---HHHHHHHHHHHHHHHHHHHHHHT----HHHHHHHHHHH--

Radius of gyration: 26.6 Å; chains: 1; bounding box: 49×28×69 Å

Organism: NCBI:txid265668

pLDDT: mean 81.62, std 12.31, range [43.72, 97.69]

InterPro domains:
  IPR008687 Bacterial mobilisation [PF05713] (57-92)